Protein AF-A0A4S2EWY7-F1 (afdb_monomer_lite)

pLDDT: mean 73.6, std 21.85, range [24.69, 97.88]

Structure (mmCIF, N/CA/C/O backbone):
data_AF-A0A4S2EWY7-F1
#
_entry.id   AF-A0A4S2EWY7-F1
#
loop_
_atom_site.group_PDB
_atom_site.id
_atom_site.type_symbol
_atom_site.label_atom_id
_atom_site.label_alt_id
_atom_site.label_comp_id
_atom_site.label_asym_id
_atom_site.label_entity_id
_atom_site.label_seq_id
_atom_site.pdbx_PDB_ins_code
_atom_site.Cartn_x
_atom_site.Cartn_y
_atom_site.Cartn_z
_atom_site.occupancy
_atom_site.B_iso_or_equiv
_atom_site.auth_seq_id
_atom_site.auth_comp_id
_atom_site.auth_asym_id
_atom_site.auth_atom_id
_atom_site.pdbx_PDB_model_num
ATOM 1 N N . MET A 1 1 ? -4.363 28.850 -33.086 1.00 32.25 1 MET A N 1
ATOM 2 C CA . MET A 1 1 ? -3.599 29.254 -31.885 1.00 32.25 1 MET A CA 1
ATOM 3 C C . MET A 1 1 ? -3.543 28.070 -30.933 1.00 32.25 1 MET A C 1
ATOM 5 O O . MET A 1 1 ? -4.555 27.733 -30.332 1.00 32.25 1 MET A O 1
ATOM 9 N N . SER A 1 2 ? -2.399 27.385 -30.887 1.00 25.69 2 SER A N 1
ATOM 10 C CA . SER A 1 2 ? -2.198 26.173 -30.086 1.00 25.69 2 SER A CA 1
ATOM 11 C C . SER A 1 2 ? -2.075 26.554 -28.609 1.00 25.69 2 SER A C 1
ATOM 13 O O . SER A 1 2 ? -1.166 27.299 -28.242 1.00 25.69 2 SER A O 1
ATOM 15 N N . ARG A 1 3 ? -3.018 26.120 -27.763 1.00 24.69 3 ARG A N 1
ATOM 16 C CA . ARG A 1 3 ? -2.939 26.341 -26.314 1.00 24.69 3 ARG A CA 1
ATOM 17 C C . ARG A 1 3 ? -2.018 25.285 -25.717 1.00 24.69 3 ARG A C 1
ATOM 19 O O . ARG A 1 3 ? -2.384 24.122 -25.603 1.00 24.69 3 ARG A O 1
ATOM 26 N N . ILE A 1 4 ? -0.823 25.726 -25.343 1.00 27.67 4 ILE A N 1
ATOM 27 C CA . ILE A 1 4 ? 0.108 24.994 -24.486 1.00 27.67 4 ILE A CA 1
ATOM 28 C C . ILE A 1 4 ? -0.626 24.694 -23.173 1.00 27.67 4 ILE A C 1
ATOM 30 O O . ILE A 1 4 ? -0.967 25.609 -22.423 1.00 27.67 4 ILE A O 1
ATOM 34 N N . VAL A 1 5 ? -0.920 23.418 -22.923 1.00 26.69 5 VAL A N 1
ATOM 35 C CA . VAL A 1 5 ? -1.532 22.962 -21.671 1.00 26.69 5 VAL A CA 1
ATOM 36 C C . VAL A 1 5 ? -0.420 22.858 -20.619 1.00 26.69 5 VAL A C 1
ATOM 38 O O . VAL A 1 5 ? 0.552 22.134 -20.850 1.00 26.69 5 VAL A O 1
ATOM 41 N N . PRO A 1 6 ? -0.498 23.568 -19.479 1.00 27.73 6 PRO A N 1
ATOM 42 C CA . PRO A 1 6 ? 0.555 23.523 -18.473 1.00 27.73 6 PRO A CA 1
ATOM 43 C C . PRO A 1 6 ? 0.641 22.133 -17.829 1.00 27.73 6 PRO A C 1
ATOM 45 O O . PRO A 1 6 ? -0.305 21.669 -17.190 1.00 27.73 6 PRO A O 1
ATOM 48 N N . LYS A 1 7 ? 1.808 21.489 -17.951 1.00 36.25 7 LYS A N 1
ATOM 49 C CA . LYS A 1 7 ? 2.217 20.336 -17.138 1.00 36.25 7 LYS A CA 1
ATOM 50 C C . LYS A 1 7 ? 2.434 20.798 -15.697 1.00 36.25 7 LYS A C 1
ATOM 52 O O . LYS A 1 7 ? 3.524 21.260 -15.383 1.00 36.25 7 LYS A O 1
ATOM 57 N N . SER A 1 8 ? 1.408 20.743 -14.851 1.00 40.03 8 SER A N 1
ATOM 58 C CA . SER A 1 8 ? 1.504 20.651 -13.376 1.00 40.03 8 SER A CA 1
ATOM 59 C C . SER A 1 8 ? 0.202 21.114 -12.733 1.00 40.03 8 SER A C 1
ATOM 61 O O . SER A 1 8 ? 0.050 22.240 -12.264 1.00 40.03 8 SER A O 1
ATOM 63 N N . ARG A 1 9 ? -0.773 20.216 -12.683 1.00 31.02 9 ARG A N 1
ATOM 64 C CA . ARG A 1 9 ? -1.877 20.347 -11.740 1.00 31.02 9 ARG A CA 1
ATOM 65 C C . ARG A 1 9 ? -2.408 18.947 -11.479 1.00 31.02 9 ARG A C 1
ATOM 67 O O . ARG A 1 9 ? -3.300 18.487 -12.177 1.00 31.02 9 ARG A O 1
ATOM 74 N N . MET A 1 10 ? -1.850 18.290 -10.461 1.00 32.59 10 MET A N 1
ATOM 75 C CA . MET A 1 10 ? -2.604 17.322 -9.659 1.00 32.59 10 MET A CA 1
ATOM 76 C C . MET A 1 10 ? -3.764 18.112 -9.034 1.00 32.59 10 MET A C 1
ATOM 78 O O . MET A 1 10 ? -3.704 18.569 -7.899 1.00 32.59 10 MET A O 1
ATOM 82 N N . ARG A 1 11 ? -4.777 18.428 -9.845 1.00 29.00 11 ARG A N 1
ATOM 83 C CA . ARG A 1 11 ? -6.105 18.764 -9.349 1.00 29.00 11 ARG A CA 1
ATOM 84 C C . ARG A 1 11 ? -6.630 17.436 -8.854 1.00 29.00 11 ARG A C 1
ATOM 86 O O . ARG A 1 11 ? -6.612 16.518 -9.663 1.00 29.00 11 ARG A O 1
ATOM 93 N N . ARG A 1 12 ? -7.008 17.356 -7.571 1.00 35.38 12 ARG A N 1
ATOM 94 C CA . ARG A 1 12 ? -7.960 16.373 -7.034 1.00 35.38 12 ARG A CA 1
ATOM 95 C C . A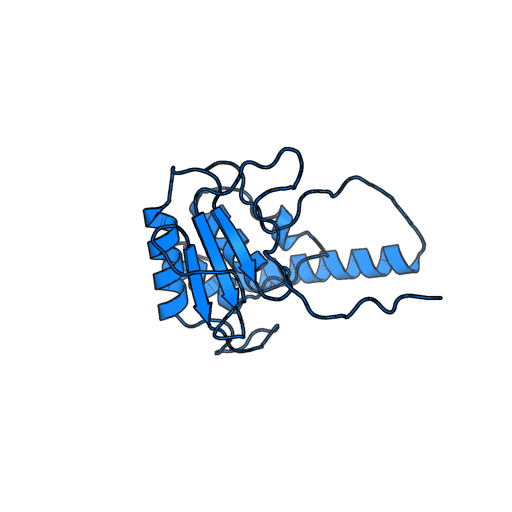RG A 1 12 ? -7.908 15.080 -7.850 1.00 35.38 12 ARG A C 1
ATOM 97 O O . ARG A 1 12 ? -8.722 14.932 -8.750 1.00 35.38 12 ARG A O 1
ATOM 104 N N . MET A 1 13 ? -6.882 14.249 -7.641 1.00 33.56 13 MET A N 1
ATOM 105 C CA . MET A 1 13 ? -6.820 12.931 -8.277 1.00 33.56 13 MET A CA 1
ATOM 106 C C . MET A 1 13 ? -8.192 12.303 -8.027 1.00 33.56 13 MET A C 1
ATOM 108 O O . MET A 1 13 ? -8.582 12.183 -6.868 1.00 33.56 13 MET A O 1
ATOM 112 N N . GLU A 1 14 ? -8.983 12.161 -9.088 1.00 34.72 14 GLU A N 1
ATOM 113 C CA . GLU A 1 14 ? -10.440 12.103 -9.006 1.00 34.72 14 GLU A CA 1
ATOM 114 C C . GLU A 1 14 ? -10.862 10.856 -8.233 1.00 34.72 14 GLU A C 1
ATOM 116 O O . GLU A 1 14 ? -10.988 9.770 -8.781 1.00 34.72 14 GLU A O 1
ATOM 121 N N . LEU A 1 15 ? -11.122 11.045 -6.940 1.00 34.84 15 LEU A N 1
ATOM 122 C CA . LEU A 1 15 ? -11.789 10.115 -6.027 1.00 34.84 15 LEU A CA 1
ATOM 123 C C . LEU A 1 15 ? -13.243 9.803 -6.454 1.00 34.84 15 LEU A C 1
ATOM 125 O O . LEU A 1 15 ? -14.002 9.230 -5.676 1.00 34.84 15 LEU A O 1
ATOM 129 N N . THR A 1 16 ? -13.673 10.224 -7.649 1.00 33.22 16 THR A N 1
ATOM 130 C CA . THR A 1 16 ? -15.093 10.326 -8.005 1.00 33.22 16 THR A CA 1
ATOM 131 C C . THR A 1 16 ? -15.498 9.860 -9.400 1.00 33.22 16 THR A C 1
ATOM 133 O O . THR A 1 16 ? -16.699 9.755 -9.607 1.00 33.22 16 THR A O 1
ATOM 136 N N . GLU A 1 17 ? -14.615 9.554 -10.357 1.00 32.75 17 GLU A N 1
ATOM 137 C CA . GLU A 1 17 ? -15.088 9.301 -11.739 1.00 32.75 17 GLU A CA 1
ATOM 138 C C . GLU A 1 17 ? -14.326 8.202 -12.501 1.00 32.75 17 GLU A C 1
ATOM 140 O O . GLU A 1 17 ? -13.985 8.364 -13.668 1.00 32.75 17 GLU A O 1
ATOM 145 N N . VAL A 1 18 ? -14.111 7.033 -11.886 1.00 35.59 18 VAL A N 1
ATOM 146 C CA . VAL A 1 18 ? -13.989 5.800 -12.689 1.00 35.59 18 VAL A CA 1
ATOM 147 C C . VAL A 1 18 ? -15.380 5.165 -12.741 1.00 35.59 18 VAL A C 1
ATOM 149 O O . VAL 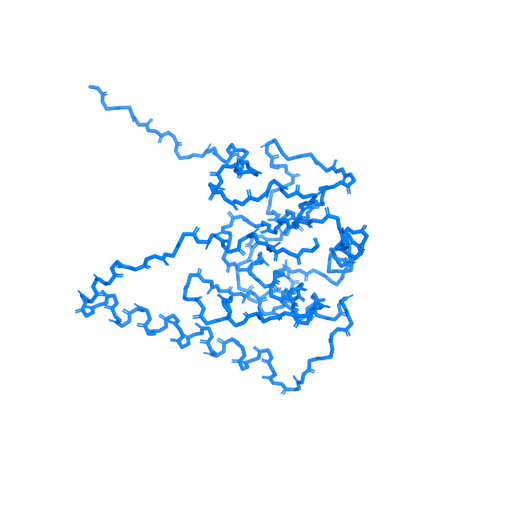A 1 18 ? -15.871 4.724 -11.698 1.00 35.59 18 VAL A O 1
ATOM 152 N N . PRO A 1 19 ? -16.064 5.143 -13.900 1.00 33.72 19 PRO A N 1
ATOM 153 C CA . PRO A 1 19 ? -17.396 4.558 -14.010 1.00 33.72 19 PRO A CA 1
ATOM 154 C C . PRO A 1 19 ? -17.417 3.128 -13.452 1.00 33.72 19 PRO A C 1
ATOM 156 O O . PRO A 1 19 ? -16.700 2.258 -13.939 1.00 33.72 19 PRO A O 1
ATOM 159 N N . GLY A 1 20 ? -18.233 2.890 -12.420 1.00 40.78 20 GLY A N 1
ATOM 160 C CA . GLY A 1 20 ? -18.377 1.579 -11.777 1.00 40.78 20 GLY A CA 1
ATOM 161 C C . GLY A 1 20 ? -17.541 1.349 -10.512 1.00 40.78 20 GLY A C 1
ATOM 162 O O . GLY A 1 20 ? -17.703 0.297 -9.899 1.00 40.78 20 GLY A O 1
ATOM 163 N N . ILE A 1 21 ? -16.709 2.307 -10.087 1.00 42.44 21 ILE A N 1
ATOM 164 C CA . ILE A 1 21 ? -15.974 2.243 -8.815 1.00 42.44 21 ILE A CA 1
ATOM 165 C C . ILE A 1 21 ? -16.689 3.110 -7.764 1.00 42.44 21 ILE A C 1
ATOM 167 O O . ILE A 1 21 ? -16.897 4.301 -8.012 1.00 42.44 21 ILE A O 1
ATOM 171 N N . PRO A 1 22 ? -17.095 2.559 -6.602 1.00 53.78 22 PRO A N 1
ATOM 172 C CA . PRO A 1 22 ? -17.706 3.354 -5.540 1.00 53.78 22 PRO A CA 1
ATOM 173 C C . PRO A 1 22 ? -16.717 4.396 -4.999 1.00 53.78 22 PRO A C 1
ATOM 175 O O . PRO A 1 22 ? -15.520 4.131 -4.885 1.00 53.78 22 PRO A O 1
ATOM 178 N N . SER A 1 23 ? -17.217 5.584 -4.639 1.00 60.97 23 SER A N 1
ATOM 179 C CA . SER A 1 23 ? -16.405 6.584 -3.936 1.00 60.97 23 SER A CA 1
ATOM 180 C C . SER A 1 23 ? -15.809 5.959 -2.670 1.00 60.97 23 SER A C 1
ATOM 182 O O . SER A 1 23 ? -16.551 5.325 -1.914 1.00 60.97 23 SER A O 1
ATOM 184 N N . PRO A 1 24 ? -14.496 6.100 -2.426 1.00 68.62 24 PRO A N 1
ATOM 185 C CA . PRO A 1 24 ? -13.869 5.413 -1.312 1.00 68.62 24 PRO A CA 1
ATOM 186 C C . PRO A 1 24 ? -14.317 6.012 0.018 1.00 68.62 24 PRO A C 1
ATOM 188 O O . PRO A 1 24 ? -14.478 7.224 0.159 1.00 68.62 24 PRO A O 1
ATOM 191 N N . ALA A 1 25 ? -14.493 5.132 0.998 1.00 78.25 25 ALA A N 1
ATOM 192 C CA . ALA A 1 25 ? -14.844 5.476 2.365 1.00 78.25 25 ALA A CA 1
ATOM 193 C C . ALA A 1 25 ? -13.667 6.086 3.133 1.00 78.25 25 ALA A C 1
ATOM 195 O O . ALA A 1 25 ? -13.897 6.814 4.091 1.00 78.25 25 ALA A O 1
ATOM 196 N N . ALA A 1 26 ? -12.428 5.790 2.722 1.00 83.19 26 ALA A N 1
ATOM 197 C CA . ALA A 1 26 ? -11.226 6.414 3.260 1.00 83.19 26 ALA A CA 1
ATOM 198 C C . ALA A 1 26 ? -10.068 6.417 2.248 1.00 83.19 26 ALA A C 1
ATOM 200 O O . ALA A 1 26 ? -10.074 5.665 1.269 1.00 83.19 26 ALA A O 1
ATOM 201 N N . ALA A 1 27 ? -9.051 7.244 2.491 1.00 84.69 27 ALA A N 1
ATOM 202 C CA . ALA A 1 27 ? -7.861 7.329 1.649 1.00 84.69 27 ALA A CA 1
ATOM 203 C C . ALA A 1 27 ? -6.558 7.353 2.461 1.00 84.69 27 ALA A C 1
ATOM 205 O O . ALA A 1 27 ? -6.462 8.025 3.484 1.00 84.69 27 ALA A O 1
ATOM 206 N N . ILE A 1 28 ? -5.534 6.663 1.953 1.00 85.12 28 ILE A N 1
ATOM 207 C CA . ILE A 1 28 ? -4.141 6.782 2.392 1.00 85.12 28 ILE A CA 1
ATOM 208 C C . ILE A 1 28 ? -3.341 7.398 1.243 1.00 85.12 28 ILE A C 1
ATOM 210 O O . ILE A 1 28 ? -3.243 6.826 0.153 1.00 85.12 28 ILE A O 1
ATOM 214 N N . VAL A 1 29 ? -2.761 8.573 1.477 1.00 81.75 29 VAL A N 1
ATOM 215 C CA . VAL A 1 29 ? -2.037 9.355 0.472 1.00 81.75 29 VAL A CA 1
ATOM 216 C C . VAL A 1 29 ? -0.571 9.482 0.864 1.00 81.75 29 VAL A C 1
ATOM 218 O O . VAL A 1 29 ? -0.232 10.062 1.888 1.00 81.75 29 VAL A O 1
ATOM 221 N N . MET A 1 30 ? 0.316 8.975 0.014 1.00 82.81 30 MET A N 1
ATOM 222 C CA . MET A 1 30 ? 1.762 8.968 0.219 1.00 82.81 30 MET A CA 1
ATOM 223 C C . MET A 1 30 ? 2.440 9.978 -0.705 1.00 82.81 30 MET A C 1
ATOM 225 O O . MET A 1 30 ? 2.409 9.829 -1.925 1.00 82.81 30 MET A O 1
ATOM 229 N N . THR A 1 31 ? 3.087 10.996 -0.151 1.00 77.81 31 THR A N 1
ATOM 230 C CA . THR A 1 31 ? 3.569 12.139 -0.939 1.00 77.81 31 THR A CA 1
ATOM 231 C C . THR A 1 31 ? 4.972 12.560 -0.554 1.00 77.81 31 THR A C 1
ATOM 233 O O . THR A 1 31 ? 5.326 12.581 0.618 1.00 77.81 31 THR A O 1
ATOM 236 N N . SER A 1 32 ? 5.775 12.938 -1.547 1.00 73.06 32 SER A N 1
ATOM 237 C CA . SER A 1 32 ? 7.063 13.616 -1.324 1.00 73.06 32 SER A CA 1
ATOM 238 C C . SER A 1 32 ? 6.922 15.104 -0.985 1.00 73.06 32 SER A C 1
ATOM 240 O O . SER A 1 32 ? 7.896 15.790 -0.675 1.00 73.06 32 SER A O 1
ATOM 242 N N . ARG A 1 33 ? 5.698 15.637 -1.055 1.00 67.44 33 ARG A N 1
ATOM 243 C CA . ARG A 1 33 ? 5.375 17.043 -0.801 1.00 67.44 33 ARG A CA 1
ATOM 244 C C . ARG A 1 33 ? 4.502 17.168 0.441 1.00 67.44 33 ARG A C 1
ATOM 246 O O . ARG A 1 33 ? 3.403 16.622 0.451 1.00 67.44 33 ARG A O 1
ATOM 253 N N . ARG A 1 34 ? 4.916 18.010 1.400 1.00 54.25 34 ARG A N 1
ATOM 254 C CA . ARG A 1 34 ? 4.147 18.360 2.619 1.00 54.25 34 ARG A CA 1
ATOM 255 C C . ARG A 1 34 ? 2.708 18.812 2.391 1.00 54.25 34 ARG A C 1
ATOM 257 O O . ARG A 1 34 ? 1.903 18.749 3.308 1.00 54.25 34 ARG A O 1
ATOM 264 N N . LYS A 1 35 ? 2.390 19.363 1.217 1.00 57.47 35 LYS A N 1
ATOM 265 C CA . LYS A 1 35 ? 1.036 19.810 0.875 1.00 57.47 35 LYS A CA 1
ATOM 266 C C . LYS A 1 35 ? 0.703 19.418 -0.552 1.00 57.47 35 LYS A C 1
ATOM 268 O O . LYS A 1 35 ? 1.260 19.975 -1.501 1.00 57.47 35 LYS A O 1
ATOM 273 N N . ILE A 1 36 ? -0.247 18.502 -0.697 1.00 61.31 36 ILE A N 1
ATOM 274 C CA . ILE A 1 36 ? -0.951 18.299 -1.958 1.00 61.31 36 ILE A CA 1
ATOM 275 C C . ILE A 1 36 ? -2.149 19.247 -1.954 1.00 61.31 36 ILE A C 1
ATOM 277 O O . ILE A 1 36 ? -2.994 19.199 -1.066 1.00 61.31 36 ILE A O 1
ATOM 281 N N . ALA A 1 37 ? -2.219 20.143 -2.938 1.00 53.00 37 ALA A N 1
ATOM 282 C CA . ALA A 1 37 ? -3.339 21.068 -3.053 1.00 53.00 37 ALA A CA 1
ATOM 283 C C . ALA A 1 37 ? -4.661 20.294 -3.218 1.00 53.00 37 ALA A C 1
ATOM 285 O O . ALA A 1 37 ? -4.841 19.580 -4.204 1.00 53.00 37 ALA A O 1
ATOM 286 N N . GLY A 1 38 ? -5.586 20.473 -2.272 1.00 60.50 38 GLY A N 1
ATOM 287 C CA . GLY A 1 38 ? -6.900 19.826 -2.285 1.00 60.50 38 GLY A CA 1
ATOM 288 C C . GLY A 1 38 ? -6.968 18.454 -1.607 1.00 60.50 38 GLY A C 1
ATOM 289 O O . GLY A 1 38 ? -7.983 17.784 -1.770 1.00 60.50 38 GLY A O 1
ATOM 290 N N . VAL A 1 39 ? -5.927 18.044 -0.872 1.00 63.81 39 VAL A N 1
ATOM 291 C CA . VAL A 1 39 ? -5.981 16.922 0.078 1.00 63.81 39 VAL A CA 1
ATOM 292 C C . VAL A 1 39 ? -5.889 17.507 1.484 1.00 63.81 39 VAL A C 1
ATOM 294 O O . VAL A 1 39 ? -4.924 18.209 1.790 1.00 63.81 39 VAL A O 1
ATOM 297 N N . GLU A 1 40 ? -6.898 17.250 2.310 1.00 67.31 40 GLU A N 1
ATOM 298 C CA . GLU A 1 40 ? -6.924 17.643 3.719 1.00 67.31 40 GLU A CA 1
ATOM 299 C C . GLU A 1 40 ? -6.888 16.379 4.578 1.00 67.31 40 GLU A C 1
ATOM 301 O O . GLU A 1 40 ? -7.645 15.440 4.333 1.00 67.31 40 GLU A O 1
ATOM 306 N N . GLU A 1 41 ? -5.981 16.349 5.555 1.00 74.31 41 GLU A N 1
ATOM 307 C CA . GLU A 1 41 ? -5.955 15.294 6.568 1.00 74.31 41 GLU A CA 1
ATOM 308 C C . GLU A 1 41 ? -7.232 15.345 7.406 1.00 74.31 41 GLU A C 1
ATOM 310 O O . GLU A 1 41 ? -7.746 16.417 7.737 1.00 74.31 41 GLU A O 1
ATOM 315 N N . GLY A 1 42 ? -7.744 14.173 7.761 1.00 80.00 42 GLY A N 1
ATOM 316 C CA . GLY A 1 42 ? -8.989 14.054 8.499 1.00 80.00 42 GLY A CA 1
ATOM 317 C C . GLY A 1 42 ? -9.281 12.614 8.906 1.00 80.00 42 GLY A C 1
ATOM 318 O O . GLY A 1 42 ? -8.479 11.722 8.634 1.00 80.00 42 GLY A O 1
ATOM 319 N N . PRO A 1 43 ? -10.439 12.365 9.542 1.00 80.88 43 PRO A N 1
ATOM 320 C CA . PRO A 1 43 ? -10.783 11.041 10.052 1.00 80.88 43 PRO A CA 1
ATOM 321 C C . PRO A 1 43 ? -10.765 9.963 8.965 1.00 80.88 43 PRO A C 1
ATOM 323 O O . PRO A 1 43 ? -10.323 8.861 9.248 1.00 80.88 43 PRO A O 1
ATOM 326 N N . ASP A 1 44 ? -11.154 10.303 7.733 1.00 86.19 44 ASP A N 1
ATOM 327 C CA . ASP A 1 44 ? -11.205 9.380 6.594 1.00 86.19 44 ASP A CA 1
ATOM 328 C C . ASP A 1 44 ? -10.071 9.631 5.566 1.00 86.19 44 ASP A C 1
ATOM 330 O O . ASP A 1 44 ? -10.101 9.109 4.451 1.00 86.19 44 ASP A O 1
ATOM 334 N N . CYS A 1 45 ? -9.048 10.429 5.902 1.00 85.31 45 CYS A N 1
ATOM 335 C CA . CYS A 1 45 ? -7.913 10.689 5.010 1.00 85.31 45 CYS A CA 1
ATOM 336 C C . CYS A 1 45 ? -6.595 10.812 5.782 1.00 85.31 45 CYS A C 1
ATOM 338 O O . CYS A 1 45 ? -6.344 11.821 6.443 1.00 85.31 45 CYS A O 1
ATOM 340 N N . LEU A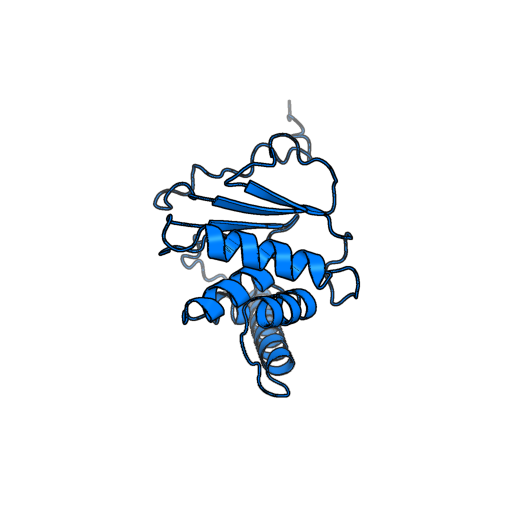 1 46 ? -5.725 9.814 5.621 1.00 86.38 46 LEU A N 1
ATOM 341 C CA . LEU A 1 46 ? -4.360 9.818 6.136 1.00 86.38 46 LEU A CA 1
ATOM 342 C C . LEU A 1 46 ? -3.387 10.315 5.062 1.00 86.38 46 LEU A C 1
ATOM 344 O O . LEU A 1 46 ? -3.364 9.787 3.948 1.00 86.38 46 LEU A O 1
ATOM 348 N N . VAL A 1 47 ? -2.540 11.285 5.406 1.00 85.38 47 VAL A N 1
ATOM 349 C CA . VAL A 1 47 ? -1.448 11.751 4.544 1.00 85.38 47 VAL A CA 1
ATOM 350 C C . VAL A 1 47 ? -0.115 11.409 5.196 1.00 85.38 47 VAL A C 1
ATOM 352 O O . VAL A 1 47 ? 0.146 11.769 6.336 1.00 85.38 47 VAL A O 1
ATOM 355 N N . LEU A 1 48 ? 0.739 10.713 4.454 1.00 85.62 48 LEU A N 1
ATOM 356 C CA . LEU A 1 48 ? 2.064 10.296 4.892 1.00 85.62 48 LEU A CA 1
ATOM 357 C C . LEU A 1 48 ? 3.126 10.948 3.998 1.00 85.62 48 LEU A C 1
ATOM 359 O O . LEU A 1 48 ? 3.095 10.819 2.769 1.00 85.62 48 LEU A O 1
ATOM 363 N N . GLU A 1 49 ? 4.073 11.654 4.616 1.00 83.50 49 GLU A N 1
ATOM 364 C CA . GLU A 1 49 ? 5.198 12.295 3.925 1.00 83.50 49 GLU A CA 1
ATOM 365 C C . GLU A 1 49 ? 6.355 11.303 3.734 1.00 83.50 49 GLU A C 1
ATOM 367 O O . GLU A 1 49 ? 6.793 10.660 4.681 1.00 83.50 49 GLU A O 1
ATOM 372 N N . PHE A 1 50 ? 6.900 11.195 2.526 1.00 75.75 50 PHE A N 1
ATOM 373 C CA . PHE A 1 50 ? 8.022 10.303 2.216 1.00 75.75 50 PHE A CA 1
ATOM 374 C C . PHE A 1 50 ? 9.156 11.054 1.536 1.00 75.75 50 PHE A C 1
ATOM 376 O O . PHE A 1 50 ? 8.949 12.090 0.912 1.00 75.75 50 PHE A O 1
ATOM 383 N N . ALA A 1 51 ? 10.359 10.487 1.571 1.00 71.62 51 ALA A N 1
ATOM 384 C CA . ALA A 1 51 ? 11.402 10.933 0.659 1.00 71.62 51 ALA A CA 1
ATOM 385 C C . ALA A 1 51 ? 11.022 10.587 -0.793 1.00 71.62 51 ALA A C 1
ATOM 387 O O . ALA A 1 51 ? 10.362 9.576 -1.053 1.00 71.62 51 ALA A O 1
ATOM 388 N N . ASP A 1 52 ? 11.460 11.409 -1.748 1.00 68.12 52 ASP A N 1
ATOM 389 C CA . ASP A 1 52 ? 11.300 11.132 -3.180 1.00 68.12 52 ASP A CA 1
ATOM 390 C C . ASP A 1 52 ? 12.291 10.047 -3.633 1.00 68.12 52 ASP A C 1
ATOM 392 O O . ASP A 1 52 ? 13.329 10.313 -4.237 1.00 68.12 52 ASP A O 1
ATOM 396 N N . VAL A 1 53 ? 12.000 8.804 -3.249 1.00 64.44 53 VAL A N 1
ATOM 397 C CA . VAL A 1 53 ? 12.777 7.612 -3.593 1.00 64.44 53 VAL A CA 1
ATOM 398 C C . VAL A 1 53 ? 11.831 6.536 -4.124 1.00 64.44 53 VAL A C 1
ATOM 400 O O . VAL A 1 53 ? 10.845 6.169 -3.484 1.00 64.44 53 VAL A O 1
ATOM 403 N N . ALA A 1 54 ? 12.095 6.062 -5.343 1.00 56.31 54 ALA A N 1
ATOM 404 C CA . ALA A 1 54 ? 11.266 5.054 -6.010 1.00 56.31 54 ALA A CA 1
ATOM 405 C C . ALA A 1 54 ? 11.748 3.612 -5.755 1.00 56.31 54 ALA A C 1
ATOM 407 O O . ALA A 1 54 ? 10.942 2.685 -5.771 1.00 56.31 54 ALA A O 1
ATOM 408 N N . TYR A 1 55 ? 13.045 3.431 -5.498 1.00 63.03 55 TYR A N 1
ATOM 409 C CA . TYR A 1 55 ? 13.705 2.141 -5.274 1.00 63.03 55 TYR A CA 1
ATOM 410 C C . TYR A 1 55 ? 13.787 1.786 -3.782 1.00 63.03 55 TYR A C 1
ATOM 412 O O . TYR A 1 55 ? 13.398 2.580 -2.919 1.00 63.03 55 TYR A O 1
ATOM 420 N N . GLU A 1 56 ? 14.265 0.580 -3.462 1.00 61.06 56 GLU A N 1
ATOM 421 C CA . GLU A 1 56 ? 14.488 0.179 -2.075 1.00 61.06 56 GLU A CA 1
ATOM 422 C C . GLU A 1 56 ? 15.462 1.147 -1.397 1.00 61.06 56 GLU A C 1
ATOM 424 O O . GLU A 1 56 ? 16.637 1.247 -1.744 1.00 61.06 56 GLU A O 1
ATOM 429 N N . HIS A 1 57 ? 14.954 1.889 -0.423 1.00 69.25 57 HIS A N 1
ATOM 430 C CA . HIS A 1 57 ? 15.749 2.850 0.313 1.00 69.25 57 HIS A CA 1
ATOM 431 C C . HIS A 1 57 ? 15.228 2.932 1.744 1.00 69.25 57 HIS A C 1
ATOM 433 O O . HIS A 1 57 ? 14.010 2.916 1.931 1.00 69.25 57 HIS A O 1
ATOM 439 N N . PRO A 1 58 ? 16.085 3.089 2.769 1.00 62.50 58 PRO A N 1
ATOM 440 C CA . PRO A 1 58 ? 15.637 3.247 4.152 1.00 62.50 58 PRO A CA 1
ATOM 441 C C . PRO A 1 58 ? 14.596 4.357 4.357 1.00 62.50 58 PRO A C 1
ATOM 443 O O . PRO A 1 58 ? 13.785 4.269 5.272 1.00 62.50 58 PRO A O 1
ATOM 446 N N . GLN A 1 59 ? 14.597 5.371 3.484 1.00 68.75 59 GLN A N 1
ATOM 447 C CA . GLN A 1 59 ? 13.657 6.499 3.505 1.00 68.75 59 GLN A CA 1
ATOM 448 C C . GLN A 1 59 ? 12.366 6.266 2.696 1.00 68.75 59 GLN A C 1
ATOM 450 O O . GLN A 1 59 ? 11.524 7.158 2.639 1.00 68.75 59 GLN A O 1
ATOM 455 N N . ALA A 1 60 ? 12.207 5.103 2.056 1.00 76.44 60 ALA A N 1
ATOM 456 C CA . ALA A 1 60 ? 11.002 4.768 1.296 1.00 76.44 60 ALA A CA 1
ATOM 457 C C . ALA A 1 60 ? 9.778 4.565 2.200 1.00 76.44 60 ALA A C 1
ATOM 459 O O . ALA A 1 60 ? 8.660 4.778 1.744 1.00 76.44 60 ALA A O 1
ATOM 460 N N . MET A 1 61 ? 10.002 4.150 3.453 1.00 87.38 61 MET A N 1
ATOM 461 C CA . MET A 1 61 ? 9.023 4.086 4.540 1.00 87.38 61 MET A CA 1
ATOM 462 C C . MET A 1 61 ? 9.744 3.796 5.866 1.00 87.38 61 MET A C 1
ATOM 464 O O . MET A 1 61 ? 10.700 3.008 5.898 1.00 87.38 61 MET A O 1
ATOM 468 N N . THR A 1 62 ? 9.284 4.412 6.957 1.00 91.12 62 THR A N 1
ATOM 469 C CA . THR A 1 62 ? 9.694 4.063 8.327 1.00 91.12 62 THR A CA 1
ATOM 470 C C . THR A 1 62 ? 8.713 3.083 8.977 1.00 91.12 62 THR A C 1
ATOM 472 O O . THR A 1 62 ? 7.573 2.933 8.537 1.00 91.12 62 THR A O 1
ATOM 475 N N . ARG A 1 63 ? 9.140 2.411 10.054 1.00 93.06 63 ARG A N 1
ATOM 476 C CA . ARG A 1 63 ? 8.268 1.501 10.822 1.00 93.06 63 ARG A CA 1
ATOM 477 C C . ARG A 1 63 ? 7.092 2.249 11.447 1.00 93.06 63 ARG A C 1
ATOM 479 O O . ARG A 1 63 ? 5.992 1.718 11.514 1.00 93.06 63 ARG A O 1
ATOM 486 N N . GLU A 1 64 ? 7.314 3.482 11.885 1.00 93.25 64 GLU A N 1
ATOM 487 C CA . GLU A 1 64 ? 6.292 4.349 12.470 1.00 93.25 64 GLU A CA 1
ATOM 488 C C . GLU A 1 64 ? 5.206 4.678 11.441 1.00 93.25 64 GLU A C 1
ATOM 490 O O . GLU A 1 64 ? 4.029 4.500 11.735 1.00 93.25 64 GLU A O 1
ATOM 495 N N . GLN A 1 65 ? 5.599 5.042 10.216 1.00 92.94 65 GLN A N 1
ATOM 496 C CA . GLN A 1 65 ? 4.664 5.293 9.114 1.00 92.94 65 GLN A CA 1
ATOM 497 C C . GLN A 1 65 ? 3.859 4.046 8.745 1.00 92.94 65 GLN A C 1
ATOM 499 O O . GLN A 1 65 ? 2.661 4.138 8.489 1.00 92.94 65 GLN A O 1
ATOM 504 N N . ALA A 1 66 ? 4.499 2.873 8.739 1.00 95.69 66 ALA A N 1
ATOM 505 C CA . ALA A 1 66 ? 3.810 1.612 8.480 1.00 95.69 66 ALA A CA 1
ATOM 506 C C . ALA A 1 66 ? 2.770 1.296 9.567 1.00 95.69 66 ALA A C 1
ATOM 508 O O . ALA A 1 66 ? 1.640 0.927 9.256 1.00 95.69 66 ALA A O 1
ATOM 509 N N . ARG A 1 67 ? 3.117 1.497 10.847 1.00 96.50 67 ARG A N 1
ATOM 510 C CA . ARG A 1 67 ? 2.186 1.320 11.975 1.00 96.50 67 ARG A CA 1
ATOM 511 C C . ARG A 1 67 ? 1.019 2.298 11.918 1.00 96.50 67 ARG A C 1
ATOM 513 O O . ARG A 1 67 ? -0.107 1.900 12.190 1.00 96.50 67 ARG A O 1
ATOM 520 N N . GLU A 1 68 ? 1.275 3.551 11.557 1.00 95.25 68 GLU A N 1
ATOM 521 C CA . GLU A 1 68 ? 0.236 4.570 11.388 1.00 95.25 68 GLU A CA 1
ATOM 522 C C . GLU A 1 68 ? -0.733 4.202 10.257 1.00 95.25 68 GLU A C 1
ATOM 524 O O . GLU A 1 68 ? -1.947 4.186 10.466 1.00 95.25 68 GLU A O 1
ATOM 529 N N . ALA A 1 69 ? -0.206 3.805 9.093 1.00 94.00 69 ALA A N 1
ATOM 530 C CA . ALA A 1 69 ? -1.010 3.324 7.971 1.00 94.00 69 ALA A CA 1
ATOM 531 C C . ALA A 1 69 ? -1.838 2.083 8.337 1.00 94.00 69 ALA A C 1
ATOM 533 O O . ALA A 1 69 ? -3.026 2.019 8.020 1.00 94.00 69 ALA A O 1
ATOM 534 N N . ALA A 1 70 ? -1.232 1.111 9.026 1.00 95.81 70 ALA A N 1
ATOM 535 C CA . ALA A 1 70 ? -1.914 -0.100 9.472 1.00 95.81 70 ALA A CA 1
ATOM 536 C C . ALA A 1 70 ? -3.026 0.217 10.482 1.00 95.81 70 ALA A C 1
ATOM 538 O O . ALA A 1 70 ? -4.143 -0.272 10.334 1.00 95.81 70 ALA A O 1
ATOM 539 N N . ALA A 1 71 ? -2.765 1.079 11.470 1.00 95.56 71 ALA A N 1
ATOM 540 C CA . ALA A 1 71 ? -3.771 1.503 12.440 1.00 95.56 71 ALA A CA 1
ATOM 541 C C . ALA A 1 71 ? -4.943 2.230 11.765 1.00 95.56 71 ALA A C 1
ATOM 543 O O . ALA A 1 71 ? -6.102 1.938 12.065 1.00 95.56 71 ALA A O 1
ATOM 544 N N . PHE A 1 72 ? -4.653 3.124 10.814 1.00 93.38 72 PHE A N 1
ATOM 545 C CA . PHE A 1 72 ? -5.676 3.804 10.025 1.00 93.38 72 PHE A CA 1
ATOM 546 C C . PHE A 1 72 ? -6.521 2.810 9.226 1.00 93.38 72 PHE A C 1
ATOM 548 O O . PHE A 1 72 ? -7.748 2.845 9.311 1.00 93.38 72 PHE A O 1
ATOM 555 N N . PHE A 1 73 ? -5.882 1.891 8.500 1.00 92.25 73 PHE A N 1
ATOM 556 C CA . PHE A 1 73 ? -6.566 0.850 7.736 1.00 92.25 73 PHE A CA 1
ATOM 557 C C . PHE A 1 73 ? -7.471 -0.013 8.624 1.00 92.25 73 PHE A C 1
ATOM 559 O O . PHE A 1 73 ? -8.648 -0.194 8.316 1.00 92.25 73 PHE A O 1
ATOM 566 N N . LEU A 1 74 ? -6.957 -0.497 9.757 1.00 91.81 74 LEU A N 1
ATOM 567 C CA . LEU A 1 74 ? -7.716 -1.329 10.691 1.00 91.81 74 LEU A CA 1
ATOM 568 C C . LEU A 1 74 ? -8.904 -0.574 11.301 1.00 91.81 74 LEU A C 1
ATOM 570 O O . LEU A 1 74 ? -9.976 -1.158 11.449 1.00 91.81 74 LEU A O 1
ATOM 574 N N . GLY A 1 75 ? -8.752 0.723 11.588 1.00 91.06 75 GLY A N 1
ATOM 575 C CA . GLY A 1 75 ? -9.845 1.589 12.045 1.00 91.06 75 GLY A CA 1
ATOM 576 C C . GLY A 1 75 ? -10.932 1.845 10.993 1.00 91.06 75 GLY A C 1
ATOM 577 O O . GLY A 1 75 ? -12.040 2.250 11.344 1.00 91.06 75 GLY A O 1
ATOM 578 N N . HIS A 1 76 ? -10.640 1.584 9.716 1.00 87.88 76 HIS A N 1
ATOM 579 C CA . HIS A 1 76 ? -11.565 1.750 8.591 1.00 87.88 76 HIS A CA 1
ATOM 580 C C . HIS A 1 76 ? -12.029 0.430 7.974 1.00 87.88 76 HIS A C 1
ATOM 582 O O . HIS A 1 76 ? -12.806 0.428 7.015 1.00 87.88 76 HIS A O 1
ATOM 588 N N . ARG A 1 77 ? -11.597 -0.703 8.532 1.00 81.94 77 ARG A N 1
ATOM 589 C CA . ARG A 1 77 ? -11.989 -2.023 8.051 1.00 81.94 77 ARG A CA 1
ATOM 590 C C . ARG A 1 77 ? -13.510 -2.192 8.157 1.00 81.94 77 ARG A C 1
ATOM 592 O O . ARG A 1 77 ? -14.105 -1.922 9.195 1.00 81.94 77 ARG A O 1
ATOM 599 N N . GLY A 1 78 ? -14.134 -2.638 7.071 1.00 78.94 78 GLY A N 1
ATOM 600 C CA . GLY A 1 78 ? -15.582 -2.845 6.962 1.00 78.94 78 GLY A CA 1
ATOM 601 C C . GLY A 1 78 ? -16.391 -1.598 6.586 1.00 78.94 78 GLY A C 1
ATOM 602 O O . GLY A 1 78 ? -17.619 -1.660 6.573 1.00 78.94 78 GLY A O 1
ATOM 603 N N . ARG A 1 79 ? -15.744 -0.450 6.322 1.00 78.94 79 ARG A N 1
ATOM 604 C CA . ARG A 1 79 ? -16.432 0.812 5.981 1.00 78.94 79 ARG A CA 1
ATOM 605 C C . ARG A 1 79 ? -16.625 1.028 4.473 1.00 78.94 79 ARG A C 1
ATOM 607 O O . ARG A 1 79 ? -17.211 2.042 4.103 1.00 78.94 79 ARG A O 1
ATOM 614 N N . GLY A 1 80 ? -16.169 0.113 3.616 1.00 78.00 80 GLY A N 1
ATOM 615 C CA . GLY A 1 80 ? -16.143 0.272 2.159 1.00 78.00 80 GLY A CA 1
ATOM 616 C C . GLY A 1 80 ? -14.730 0.452 1.595 1.00 78.00 80 GLY A C 1
ATOM 617 O O . GLY A 1 80 ? -13.733 0.316 2.297 1.00 78.00 80 GLY A O 1
ATOM 618 N N . THR A 1 81 ? -14.640 0.792 0.311 1.00 77.12 81 THR A N 1
ATOM 619 C CA . THR A 1 81 ? -13.381 0.922 -0.443 1.00 77.12 81 THR A CA 1
ATOM 620 C C . THR A 1 81 ? -12.390 1.888 0.218 1.00 77.12 81 THR A C 1
ATOM 622 O O . THR A 1 81 ? -12.739 3.029 0.524 1.00 77.12 81 THR A O 1
ATOM 625 N N . ILE A 1 82 ? -11.132 1.461 0.372 1.00 80.38 82 ILE A N 1
ATOM 626 C CA . ILE A 1 82 ? -10.016 2.326 0.779 1.00 80.38 82 ILE A CA 1
ATOM 627 C C . ILE A 1 82 ? -9.137 2.595 -0.439 1.00 80.38 82 ILE A C 1
ATOM 629 O O . ILE A 1 82 ? -8.684 1.673 -1.119 1.00 80.38 82 ILE A O 1
ATOM 633 N N . MET A 1 83 ? -8.880 3.872 -0.706 1.00 83.25 83 MET A N 1
ATOM 634 C CA . MET A 1 83 ? -7.980 4.288 -1.775 1.00 83.25 83 MET A CA 1
ATOM 635 C C . MET A 1 83 ? -6.548 4.423 -1.262 1.00 83.25 83 MET A C 1
ATOM 637 O O . MET A 1 83 ? -6.302 5.059 -0.239 1.00 83.25 83 MET A O 1
ATOM 641 N N . VAL A 1 84 ? -5.590 3.888 -2.019 1.00 83.94 84 VAL A N 1
ATOM 642 C CA . VAL A 1 84 ? -4.159 3.998 -1.715 1.00 83.94 84 VAL A CA 1
ATOM 643 C C . VAL A 1 84 ? -3.455 4.718 -2.858 1.00 83.94 84 VAL A C 1
ATOM 645 O O . VAL A 1 84 ? -3.407 4.231 -3.986 1.00 83.94 84 VAL A O 1
ATOM 648 N N . ALA A 1 85 ? -2.891 5.890 -2.578 1.00 82.69 85 ALA A N 1
ATOM 649 C CA . ALA A 1 85 ? -2.282 6.752 -3.584 1.00 82.69 85 ALA A CA 1
ATOM 650 C C . ALA A 1 85 ? -0.831 7.088 -3.241 1.00 82.69 85 ALA A C 1
ATOM 652 O O . ALA A 1 85 ? -0.491 7.308 -2.083 1.00 82.69 85 ALA A O 1
ATOM 653 N N . CYS A 1 86 ? 0.022 7.182 -4.260 1.00 81.19 86 CYS A N 1
ATOM 654 C CA . CYS A 1 86 ? 1.334 7.812 -4.145 1.00 81.19 86 CYS A CA 1
ATOM 655 C C . CYS A 1 86 ? 1.625 8.684 -5.371 1.00 81.19 86 CYS A C 1
ATOM 657 O O . CYS A 1 86 ? 0.902 8.580 -6.359 1.00 81.19 86 CYS A O 1
ATOM 659 N N . ASP A 1 87 ? 2.706 9.473 -5.340 1.00 74.38 87 ASP A N 1
ATOM 660 C CA . ASP A 1 87 ? 3.060 10.454 -6.388 1.00 74.38 87 ASP A CA 1
ATOM 661 C C . ASP A 1 87 ? 2.868 9.948 -7.837 1.00 74.38 87 ASP A C 1
ATOM 663 O O . ASP A 1 87 ? 2.270 10.642 -8.656 1.00 74.38 87 ASP A O 1
ATOM 667 N N . ASN A 1 88 ? 3.324 8.724 -8.142 1.00 71.75 88 ASN A N 1
ATOM 668 C CA . ASN A 1 88 ? 3.239 8.129 -9.486 1.00 71.75 88 ASN A CA 1
ATOM 669 C C . ASN A 1 88 ? 2.348 6.875 -9.573 1.00 71.75 88 ASN A C 1
ATOM 671 O O . ASN A 1 88 ? 2.273 6.261 -10.631 1.00 71.75 88 ASN A O 1
ATOM 675 N N . GLY A 1 89 ? 1.721 6.440 -8.477 1.00 74.69 89 GLY A N 1
ATOM 676 C CA . GLY A 1 89 ? 0.811 5.283 -8.470 1.00 74.69 89 GLY A CA 1
ATOM 677 C C . GLY A 1 89 ? 1.426 3.889 -8.701 1.00 74.69 89 GLY A C 1
ATOM 678 O O . GLY A 1 89 ? 0.673 2.926 -8.789 1.00 74.69 89 GLY A O 1
ATOM 679 N N . GLN A 1 90 ? 2.755 3.754 -8.819 1.00 77.69 90 GLN A N 1
ATOM 680 C CA . GLN A 1 90 ? 3.394 2.517 -9.314 1.00 77.69 90 GLN A CA 1
ATOM 681 C C . GLN A 1 90 ? 4.194 1.716 -8.280 1.00 77.69 90 GLN A C 1
ATOM 683 O O . GLN A 1 90 ? 4.338 0.509 -8.449 1.00 77.69 90 GLN A O 1
ATOM 688 N N . ALA A 1 91 ? 4.744 2.370 -7.251 1.00 84.19 91 ALA A N 1
ATOM 689 C CA . ALA A 1 91 ? 5.727 1.748 -6.357 1.00 84.19 91 ALA A CA 1
ATOM 690 C C . ALA A 1 91 ? 5.241 1.640 -4.909 1.00 84.19 91 ALA A C 1
ATOM 692 O O . ALA A 1 91 ? 4.917 0.552 -4.439 1.00 84.19 91 ALA A O 1
ATOM 693 N N . ARG A 1 92 ? 5.158 2.774 -4.201 1.00 87.38 92 ARG A N 1
ATOM 694 C CA . ARG A 1 92 ? 4.735 2.824 -2.791 1.00 87.38 92 ARG A CA 1
ATOM 695 C C . ARG A 1 92 ? 3.261 2.440 -2.630 1.00 87.38 92 ARG A C 1
ATOM 697 O O . ARG A 1 92 ? 2.946 1.591 -1.805 1.00 87.38 92 ARG A O 1
ATOM 704 N N . SER A 1 93 ? 2.373 2.998 -3.461 1.00 87.69 93 SER A N 1
ATOM 705 C CA . SER A 1 93 ? 0.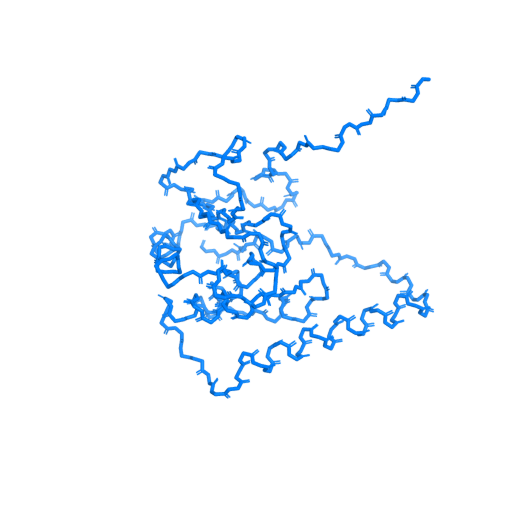946 2.645 -3.415 1.00 87.69 93 SER A CA 1
ATOM 706 C C . SER A 1 93 ? 0.669 1.200 -3.792 1.00 87.69 93 SER A C 1
ATOM 708 O O . SER A 1 93 ? -0.118 0.560 -3.109 1.00 87.69 93 SER A O 1
ATOM 710 N N . ALA A 1 94 ? 1.349 0.671 -4.811 1.00 87.50 94 ALA A N 1
ATOM 711 C CA . ALA A 1 94 ? 1.214 -0.727 -5.207 1.00 87.50 94 ALA A CA 1
ATOM 712 C C . ALA A 1 94 ? 1.662 -1.682 -4.085 1.00 87.50 94 ALA A C 1
ATOM 714 O O . ALA A 1 94 ? 0.931 -2.600 -3.732 1.00 87.50 94 ALA A O 1
ATOM 715 N N . ALA A 1 95 ? 2.818 -1.425 -3.464 1.00 92.50 95 ALA A N 1
ATOM 716 C CA . ALA A 1 95 ? 3.315 -2.237 -2.352 1.00 92.50 95 ALA A CA 1
ATOM 717 C C . ALA A 1 95 ? 2.405 -2.192 -1.118 1.00 92.50 95 ALA A C 1
ATOM 719 O O . ALA A 1 95 ? 2.133 -3.225 -0.512 1.00 92.50 95 ALA A O 1
ATOM 720 N N . MET A 1 96 ? 1.911 -1.006 -0.751 1.00 93.81 96 MET A N 1
ATOM 721 C CA . MET A 1 96 ? 0.967 -0.878 0.357 1.00 93.81 96 MET A CA 1
ATOM 722 C C . MET A 1 96 ? -0.345 -1.600 0.040 1.00 93.81 96 MET A C 1
ATOM 724 O O . MET A 1 96 ? -0.814 -2.368 0.871 1.00 93.81 96 MET A O 1
ATOM 728 N N . ALA A 1 97 ? -0.904 -1.416 -1.159 1.00 90.44 97 ALA A N 1
ATOM 729 C CA . ALA A 1 97 ? -2.120 -2.109 -1.572 1.00 90.44 97 ALA A CA 1
ATOM 730 C C . ALA A 1 97 ? -1.952 -3.638 -1.532 1.00 90.44 97 ALA A C 1
ATOM 732 O O . ALA A 1 97 ? -2.824 -4.317 -0.998 1.00 90.44 97 ALA A O 1
ATOM 733 N N . ALA A 1 98 ? -0.814 -4.169 -1.990 1.00 92.69 98 ALA A N 1
ATOM 734 C CA . ALA A 1 98 ? -0.503 -5.597 -1.904 1.00 92.69 98 ALA A CA 1
ATOM 735 C C . ALA A 1 98 ? -0.496 -6.110 -0.453 1.00 92.69 98 ALA A C 1
ATOM 737 O O . ALA A 1 98 ? -1.134 -7.114 -0.144 1.00 92.69 98 ALA A O 1
ATOM 738 N N . ALA A 1 99 ? 0.152 -5.389 0.466 1.00 95.62 99 ALA A N 1
ATOM 739 C CA . ALA A 1 99 ? 0.165 -5.766 1.880 1.00 95.62 99 ALA A CA 1
ATOM 740 C C . ALA A 1 99 ? -1.238 -5.708 2.516 1.00 95.62 99 ALA A C 1
ATOM 742 O O . ALA A 1 99 ? -1.607 -6.595 3.288 1.00 95.62 99 ALA A O 1
ATOM 743 N N . LEU A 1 100 ? -2.044 -4.698 2.165 1.00 92.94 100 LEU A N 1
ATOM 744 C CA . LEU A 1 100 ? -3.426 -4.582 2.636 1.00 92.94 100 LEU A CA 1
ATOM 745 C C . LEU A 1 100 ? -4.293 -5.746 2.137 1.00 92.94 100 LEU A C 1
ATOM 747 O O . LEU A 1 100 ? -5.000 -6.345 2.944 1.00 92.94 100 LEU A O 1
ATOM 751 N N . LEU A 1 101 ? -4.201 -6.113 0.856 1.00 89.75 101 LEU A N 1
ATOM 752 C CA . LEU A 1 101 ? -4.912 -7.268 0.291 1.00 89.75 101 LEU A CA 1
ATOM 753 C C . LEU A 1 101 ? -4.552 -8.558 1.024 1.00 89.75 101 LEU A C 1
ATOM 755 O O . LEU A 1 101 ? -5.440 -9.267 1.493 1.00 89.75 101 LEU A O 1
ATOM 759 N N . ARG A 1 102 ? -3.256 -8.810 1.233 1.00 92.31 102 ARG A N 1
ATOM 760 C CA . ARG A 1 102 ? -2.813 -9.982 1.995 1.00 92.31 102 ARG A CA 1
ATOM 761 C C . ARG A 1 102 ? -3.369 -10.016 3.412 1.00 92.31 102 ARG A C 1
ATOM 763 O O . ARG A 1 102 ? -3.778 -11.076 3.873 1.00 92.31 102 ARG A O 1
ATOM 770 N N . SER A 1 103 ? -3.448 -8.871 4.093 1.00 93.25 103 SER A N 1
ATOM 771 C CA . SER A 1 103 ? -4.038 -8.803 5.443 1.00 93.25 103 SER A CA 1
ATOM 772 C C . SER A 1 103 ? -5.535 -9.135 5.469 1.00 93.25 103 SER A C 1
ATOM 774 O O . SER A 1 103 ? -6.076 -9.524 6.506 1.00 93.25 103 SER A O 1
ATOM 776 N N . LEU A 1 104 ? -6.208 -8.988 4.325 1.00 88.25 104 LEU A N 1
ATOM 777 C CA . LEU A 1 104 ? -7.599 -9.377 4.119 1.00 88.25 104 LEU A CA 1
ATOM 778 C C . LEU A 1 104 ? -7.742 -10.843 3.677 1.00 88.25 104 LEU A C 1
ATOM 780 O O . LEU A 1 104 ? -8.864 -11.339 3.642 1.00 88.25 104 LEU A O 1
ATOM 784 N N . GLY A 1 105 ? -6.639 -11.547 3.397 1.00 88.56 105 GLY A N 1
ATOM 785 C CA . GLY A 1 105 ? -6.655 -12.886 2.802 1.00 88.56 105 GLY A CA 1
ATOM 786 C C . GLY A 1 105 ? -6.977 -12.884 1.304 1.00 88.56 105 GLY A C 1
ATOM 787 O O . GLY A 1 105 ? -7.347 -13.924 0.765 1.00 88.56 105 GLY A O 1
ATOM 788 N N . GLU A 1 106 ? -6.863 -11.728 0.648 1.00 87.88 106 GLU A N 1
ATOM 789 C CA . GLU A 1 106 ? -7.116 -11.549 -0.781 1.00 87.88 106 GLU A CA 1
ATOM 790 C C . GLU A 1 106 ? -5.840 -11.766 -1.608 1.00 87.88 106 GLU A C 1
ATOM 792 O O . GLU A 1 106 ? -4.720 -11.605 -1.115 1.00 87.88 106 GLU A O 1
ATOM 797 N N . ASP A 1 107 ? -6.017 -12.101 -2.888 1.00 85.56 107 ASP A N 1
ATOM 798 C CA . ASP A 1 107 ? -4.909 -12.263 -3.832 1.00 85.56 107 ASP A CA 1
ATOM 799 C C . ASP A 1 107 ? -4.276 -10.910 -4.197 1.00 85.56 107 ASP A C 1
ATOM 801 O O . ASP A 1 107 ? -4.955 -9.976 -4.635 1.00 85.56 107 ASP A O 1
ATOM 805 N N . ASP A 1 108 ? -2.954 -10.818 -4.054 1.00 89.50 108 ASP A N 1
ATOM 806 C CA . ASP A 1 108 ? -2.145 -9.668 -4.456 1.00 89.50 108 ASP A CA 1
ATOM 807 C C . ASP A 1 108 ? -1.354 -9.909 -5.755 1.00 89.50 108 ASP A C 1
ATOM 809 O O . ASP A 1 108 ? -0.624 -9.024 -6.214 1.00 89.50 108 ASP A O 1
ATOM 813 N N . GLY A 1 109 ? -1.528 -11.071 -6.400 1.00 86.62 109 GLY A N 1
ATOM 814 C CA . GLY A 1 109 ? -0.880 -11.427 -7.663 1.00 86.62 109 GLY A CA 1
ATOM 815 C C . GLY A 1 109 ? -1.166 -10.436 -8.790 1.00 86.62 109 GLY A C 1
ATOM 816 O O . GLY A 1 109 ? -0.267 -10.080 -9.546 1.00 86.62 109 GLY A O 1
ATOM 817 N N . TRP A 1 110 ? -2.371 -9.863 -8.848 1.00 83.62 110 TRP A N 1
ATOM 818 C CA . TRP A 1 110 ? -2.713 -8.831 -9.837 1.00 83.62 110 TRP A CA 1
ATOM 819 C C . TRP A 1 110 ? -1.893 -7.533 -9.702 1.00 83.62 110 TRP A C 1
ATOM 821 O O . TRP A 1 110 ? -1.885 -6.719 -10.631 1.00 83.62 110 TRP A O 1
ATOM 831 N N . ILE A 1 111 ? -1.203 -7.331 -8.572 1.00 87.25 111 ILE A N 1
ATOM 832 C CA . ILE A 1 111 ? -0.216 -6.263 -8.394 1.00 87.25 111 ILE A CA 1
ATOM 833 C C . ILE A 1 111 ? 1.175 -6.759 -8.796 1.00 87.25 111 ILE A C 1
ATOM 835 O O . ILE A 1 111 ? 1.841 -6.121 -9.612 1.00 87.25 111 ILE A O 1
ATOM 839 N N . TRP A 1 112 ? 1.620 -7.886 -8.238 1.00 90.19 112 TRP A N 1
ATOM 840 C CA . TRP A 1 112 ? 2.979 -8.389 -8.452 1.00 90.19 112 TRP A CA 1
ATOM 841 C C . TRP A 1 112 ? 3.237 -8.834 -9.890 1.00 90.19 112 TRP A C 1
ATOM 843 O O . TRP A 1 112 ? 4.293 -8.530 -10.435 1.00 90.19 112 TRP A O 1
ATOM 853 N N . ASP A 1 113 ? 2.258 -9.444 -10.547 1.00 89.00 113 ASP A N 1
ATOM 854 C CA . ASP A 1 113 ? 2.376 -9.945 -11.920 1.00 89.00 113 ASP A CA 1
ATOM 855 C C . ASP A 1 113 ? 2.023 -8.880 -12.971 1.00 89.00 113 ASP A C 1
ATOM 857 O O . ASP A 1 113 ? 2.012 -9.151 -14.174 1.00 89.00 113 ASP A O 1
ATOM 861 N N . ASN A 1 114 ? 1.718 -7.650 -12.546 1.00 83.25 114 ASN A N 1
ATOM 862 C CA . ASN A 1 114 ? 1.343 -6.575 -13.451 1.00 83.25 114 ASN A CA 1
ATOM 863 C C . ASN A 1 114 ? 2.552 -5.689 -13.796 1.00 83.25 114 ASN A C 1
ATOM 865 O O . ASN A 1 114 ? 3.079 -4.987 -12.928 1.00 83.25 114 ASN A O 1
ATOM 869 N N . PRO A 1 115 ? 2.953 -5.622 -15.080 1.00 83.69 115 PRO A N 1
ATOM 870 C CA . PRO A 1 115 ? 4.133 -4.873 -15.509 1.00 83.69 115 PRO A CA 1
ATOM 871 C C . PRO A 1 115 ? 3.988 -3.351 -15.363 1.00 83.69 115 PRO A C 1
ATOM 873 O O . PRO A 1 115 ? 4.970 -2.626 -15.519 1.00 83.69 115 PRO A O 1
ATOM 876 N N . ARG A 1 116 ? 2.780 -2.838 -15.086 1.00 79.50 116 ARG A N 1
ATOM 877 C CA . ARG A 1 116 ? 2.559 -1.414 -14.788 1.00 79.50 116 ARG A CA 1
ATOM 878 C C . ARG A 1 116 ? 3.055 -1.027 -13.397 1.00 79.50 116 ARG A C 1
ATOM 880 O O . ARG A 1 116 ? 3.251 0.164 -13.155 1.00 79.50 116 ARG A O 1
ATOM 887 N N . PHE A 1 117 ? 3.241 -1.990 -12.497 1.00 84.38 117 PHE A N 1
ATOM 888 C CA . PHE A 1 117 ? 3.683 -1.739 -11.131 1.00 84.38 117 PHE A CA 1
ATOM 889 C C . PHE A 1 117 ? 5.118 -2.175 -10.924 1.00 84.38 117 PHE A C 1
ATOM 891 O O . PHE A 1 117 ? 5.612 -3.103 -11.558 1.00 84.38 117 PHE A O 1
ATOM 898 N N . ARG A 1 118 ? 5.763 -1.473 -9.996 1.00 86.94 118 ARG A N 1
ATOM 899 C CA . ARG A 1 118 ? 7.094 -1.759 -9.468 1.00 86.94 118 ARG A CA 1
ATOM 900 C C . ARG A 1 118 ? 7.037 -1.668 -7.947 1.00 86.94 118 ARG A C 1
ATOM 902 O O . ARG A 1 118 ? 7.555 -0.692 -7.398 1.00 86.94 118 ARG A O 1
ATOM 909 N N . PRO A 1 119 ? 6.330 -2.592 -7.267 1.00 90.19 119 PRO A N 1
ATOM 910 C CA . PRO A 1 119 ? 6.085 -2.469 -5.839 1.00 90.19 119 PRO A CA 1
ATOM 911 C C . PRO A 1 119 ? 7.399 -2.325 -5.066 1.00 90.19 119 PRO A C 1
ATOM 913 O O . PRO A 1 119 ? 8.359 -3.061 -5.284 1.00 90.19 119 PRO A O 1
ATOM 916 N N . ASN A 1 120 ? 7.461 -1.342 -4.169 1.00 91.44 120 ASN A N 1
ATOM 917 C CA . ASN A 1 120 ? 8.647 -1.135 -3.350 1.00 91.44 120 ASN A CA 1
ATOM 918 C C . ASN A 1 120 ? 8.734 -2.210 -2.254 1.00 91.44 120 ASN A C 1
ATOM 920 O O . ASN A 1 120 ? 7.903 -2.236 -1.344 1.00 91.44 120 ASN A O 1
ATOM 924 N N . GLN A 1 121 ? 9.764 -3.056 -2.315 1.00 93.00 121 GLN A N 1
ATOM 925 C CA . GLN A 1 121 ? 9.930 -4.188 -1.398 1.00 93.00 121 GLN A CA 1
ATOM 926 C C . GLN A 1 121 ? 9.959 -3.793 0.081 1.00 93.00 121 GLN A C 1
ATOM 928 O O . GLN A 1 121 ? 9.330 -4.447 0.912 1.00 93.00 121 GLN A O 1
ATOM 933 N N . ARG A 1 122 ? 10.601 -2.667 0.418 1.00 91.62 122 ARG A N 1
ATOM 934 C CA . ARG A 1 122 ? 10.665 -2.191 1.804 1.00 91.62 122 ARG A CA 1
ATOM 935 C C . ARG A 1 122 ? 9.302 -1.742 2.318 1.00 91.62 122 ARG A C 1
ATOM 937 O O . ARG A 1 122 ? 8.973 -2.022 3.465 1.00 91.62 122 ARG A O 1
ATOM 944 N N . VAL A 1 123 ? 8.518 -1.051 1.490 1.00 93.06 123 VAL A N 1
ATOM 945 C CA . VAL A 1 123 ? 7.152 -0.636 1.854 1.00 93.06 123 VAL A CA 1
ATOM 946 C C . VAL A 1 123 ? 6.290 -1.860 2.124 1.00 93.06 123 VAL A C 1
ATOM 948 O O . VAL A 1 123 ? 5.616 -1.910 3.147 1.00 93.06 123 VAL A O 1
ATOM 951 N N . PHE A 1 124 ? 6.348 -2.856 1.239 1.00 95.62 124 PHE A N 1
ATOM 952 C CA . PHE A 1 124 ? 5.591 -4.090 1.402 1.00 95.62 124 PHE A CA 1
ATOM 953 C C . PHE A 1 124 ? 5.980 -4.822 2.693 1.00 95.62 124 PHE A C 1
ATOM 955 O O . PHE A 1 124 ? 5.108 -5.117 3.502 1.00 95.62 124 PHE A O 1
ATOM 962 N N . ALA A 1 125 ? 7.279 -5.035 2.932 1.00 95.81 125 ALA A N 1
ATOM 963 C CA . ALA A 1 125 ? 7.768 -5.736 4.118 1.00 95.81 125 ALA A CA 1
ATOM 964 C C . ALA A 1 125 ? 7.391 -5.023 5.429 1.00 95.81 125 ALA A C 1
ATOM 966 O O . ALA A 1 125 ? 6.931 -5.662 6.373 1.00 95.81 125 ALA A O 1
ATOM 967 N N . LEU A 1 126 ? 7.535 -3.693 5.489 1.00 96.38 126 LEU A N 1
ATOM 968 C CA . LEU A 1 126 ? 7.172 -2.924 6.683 1.00 96.38 126 LEU A CA 1
ATOM 969 C C . LEU A 1 126 ? 5.661 -2.896 6.926 1.00 96.38 126 LEU A C 1
ATOM 971 O O . LEU A 1 126 ? 5.233 -2.951 8.077 1.00 96.38 126 LEU A O 1
ATOM 975 N N . MET A 1 127 ? 4.853 -2.826 5.865 1.00 97.38 127 MET A N 1
ATOM 976 C CA . MET A 1 127 ? 3.399 -2.931 5.986 1.00 97.38 127 MET A CA 1
ATOM 977 C C . MET A 1 127 ? 2.969 -4.333 6.417 1.00 97.38 127 MET A C 1
ATOM 979 O O . MET A 1 127 ? 2.122 -4.445 7.296 1.00 97.38 127 MET A O 1
ATOM 983 N N . ALA A 1 128 ? 3.561 -5.387 5.851 1.00 97.25 128 ALA A N 1
ATOM 984 C CA . ALA A 1 128 ? 3.289 -6.766 6.244 1.00 97.25 128 ALA A CA 1
ATOM 985 C C . ALA A 1 128 ? 3.581 -6.983 7.734 1.00 97.25 128 ALA A C 1
ATOM 987 O O . ALA A 1 128 ? 2.716 -7.460 8.465 1.00 97.25 128 ALA A O 1
ATOM 988 N N . GLU A 1 129 ? 4.736 -6.508 8.208 1.00 97.12 129 GLU A N 1
ATOM 989 C CA . GLU A 1 129 ? 5.075 -6.518 9.631 1.00 97.12 129 GLU A CA 1
ATOM 990 C C . GLU A 1 129 ? 4.040 -5.751 10.472 1.00 97.12 129 GLU A C 1
ATOM 992 O O . GLU A 1 129 ? 3.547 -6.266 11.475 1.00 97.12 129 GLU A O 1
ATOM 997 N N . ALA A 1 130 ? 3.676 -4.529 10.065 1.00 97.88 130 ALA A N 1
ATOM 998 C CA . ALA A 1 130 ? 2.719 -3.696 10.796 1.00 97.88 130 ALA A CA 1
ATOM 999 C C . ALA A 1 130 ? 1.297 -4.287 10.838 1.00 97.88 130 ALA A C 1
ATOM 1001 O O . ALA A 1 130 ? 0.547 -4.008 11.773 1.00 97.88 130 ALA A O 1
ATOM 1002 N N . LEU A 1 131 ? 0.936 -5.103 9.847 1.00 96.25 131 LEU A N 1
ATOM 1003 C CA . LEU A 1 131 ? -0.340 -5.815 9.752 1.00 96.25 131 LEU A CA 1
ATOM 1004 C C . LEU A 1 131 ? -0.301 -7.201 10.419 1.00 96.25 131 LEU A C 1
ATOM 1006 O O . LEU A 1 131 ? -1.324 -7.882 10.444 1.00 96.25 131 LEU A O 1
ATOM 1010 N N . GLY A 1 132 ? 0.848 -7.617 10.965 1.00 96.44 132 GLY A N 1
ATOM 1011 C CA . GLY A 1 132 ? 1.018 -8.927 11.598 1.00 96.44 132 GLY A CA 1
ATOM 1012 C C . GLY A 1 132 ? 1.031 -10.097 10.610 1.00 96.44 132 GLY A C 1
ATOM 1013 O O . GLY A 1 132 ? 0.654 -11.205 10.979 1.00 96.44 132 GLY A O 1
ATOM 1014 N N . ILE A 1 133 ? 1.428 -9.855 9.359 1.00 96.50 133 ILE A N 1
ATOM 1015 C CA . ILE A 1 133 ? 1.594 -10.890 8.337 1.00 96.50 133 ILE A CA 1
ATOM 1016 C C . ILE A 1 133 ? 2.985 -11.505 8.497 1.00 96.50 133 ILE A C 1
ATOM 1018 O O . ILE A 1 133 ? 3.996 -10.810 8.384 1.00 96.50 133 ILE A O 1
ATOM 1022 N N . GLU A 1 134 ? 3.034 -12.815 8.726 1.00 94.12 134 GLU A N 1
ATOM 1023 C CA . GLU A 1 134 ? 4.281 -13.577 8.689 1.00 94.12 134 GLU A CA 1
ATOM 1024 C C . GLU A 1 134 ? 4.679 -13.824 7.231 1.00 94.12 134 GLU A C 1
ATOM 1026 O O . GLU A 1 134 ? 3.920 -14.413 6.462 1.00 94.12 134 GLU A O 1
ATOM 1031 N N . LEU A 1 135 ? 5.863 -13.344 6.851 1.00 94.25 135 LEU A N 1
ATOM 1032 C CA . LEU A 1 135 ? 6.460 -13.595 5.541 1.00 94.25 135 LEU A CA 1
ATOM 1033 C C . LEU A 1 135 ? 7.484 -14.718 5.668 1.00 94.25 135 LEU A C 1
ATOM 1035 O O . LEU A 1 135 ? 8.269 -14.734 6.619 1.00 94.25 135 LEU A O 1
ATOM 1039 N N . ALA A 1 136 ? 7.490 -15.637 4.708 1.00 94.81 136 ALA A N 1
ATOM 1040 C CA . ALA A 1 136 ? 8.505 -16.677 4.647 1.00 94.81 136 ALA A CA 1
ATOM 1041 C C . ALA A 1 136 ? 9.867 -16.104 4.216 1.00 94.81 136 ALA A C 1
ATOM 1043 O O . ALA A 1 136 ? 9.953 -15.091 3.513 1.00 94.81 136 ALA A O 1
ATOM 1044 N N . ASP A 1 137 ? 10.945 -16.790 4.600 1.00 92.88 137 ASP A N 1
ATOM 1045 C CA . ASP A 1 137 ? 12.296 -16.454 4.146 1.00 92.88 137 ASP A CA 1
ATOM 1046 C C . ASP A 1 137 ? 12.363 -16.468 2.609 1.00 92.88 137 ASP A C 1
ATOM 1048 O O . ASP A 1 137 ? 11.979 -17.448 1.965 1.00 92.88 137 ASP A O 1
ATOM 1052 N N . GLY A 1 138 ? 12.863 -15.384 2.009 1.00 94.31 138 GLY A N 1
ATOM 1053 C CA . GLY A 1 138 ? 12.988 -15.254 0.552 1.00 94.31 138 GLY A CA 1
ATOM 1054 C C . GLY A 1 138 ? 11.686 -14.906 -0.182 1.00 94.31 138 GLY A C 1
ATOM 1055 O O . GLY A 1 138 ? 11.673 -14.840 -1.413 1.00 94.31 138 GLY A O 1
ATOM 1056 N N . GLU A 1 139 ? 10.572 -14.719 0.532 1.00 95.56 139 GLU A N 1
ATOM 1057 C CA . GLU A 1 139 ? 9.276 -14.481 -0.101 1.00 95.56 139 GLU A CA 1
ATOM 1058 C C . GLU A 1 139 ? 9.217 -13.131 -0.821 1.00 95.56 139 GLU A C 1
ATOM 1060 O O . GLU A 1 139 ? 8.716 -13.045 -1.943 1.00 95.56 139 GLU A O 1
ATOM 1065 N N . VAL A 1 140 ? 9.755 -12.076 -0.206 1.00 95.12 140 VAL A N 1
ATOM 1066 C CA . VAL A 1 140 ? 9.767 -10.737 -0.810 1.00 95.12 140 VAL A CA 1
ATOM 1067 C C . VAL A 1 140 ? 10.612 -10.741 -2.084 1.00 95.12 140 VAL A C 1
ATOM 1069 O O . VAL A 1 140 ? 10.195 -10.199 -3.105 1.00 95.12 140 VAL A O 1
ATOM 1072 N N . GLU A 1 141 ? 11.755 -11.418 -2.059 1.00 94.62 141 GLU A N 1
ATOM 1073 C CA . GLU A 1 141 ? 12.642 -11.597 -3.203 1.00 94.62 141 GLU A CA 1
ATOM 1074 C C . GLU A 1 141 ? 11.948 -12.361 -4.337 1.00 94.62 141 GLU A C 1
ATOM 1076 O O . GLU A 1 141 ? 12.067 -11.979 -5.502 1.00 94.62 141 GLU A O 1
ATOM 1081 N N . ALA A 1 142 ? 11.166 -13.396 -4.014 1.00 96.31 142 ALA A N 1
ATOM 1082 C CA . ALA A 1 142 ? 10.387 -14.140 -5.000 1.00 96.31 142 ALA A CA 1
ATOM 1083 C C . ALA A 1 142 ? 9.290 -13.278 -5.655 1.00 96.31 142 ALA A C 1
ATOM 1085 O O . ALA A 1 142 ? 9.073 -13.366 -6.866 1.00 96.31 142 ALA A O 1
ATOM 1086 N N . LEU A 1 143 ? 8.618 -12.417 -4.883 1.00 95.44 143 LEU A N 1
ATOM 1087 C CA . LEU A 1 143 ? 7.624 -11.472 -5.406 1.00 95.44 143 LEU A CA 1
ATOM 1088 C C . LEU A 1 143 ? 8.259 -10.422 -6.324 1.00 95.44 143 LEU A C 1
ATOM 1090 O O . LEU A 1 143 ? 7.718 -10.113 -7.389 1.00 95.44 143 LEU A O 1
ATOM 1094 N N . VAL A 1 144 ? 9.428 -9.906 -5.944 1.00 93.56 144 VAL A N 1
ATOM 1095 C CA . VAL A 1 144 ? 10.196 -8.970 -6.772 1.00 93.56 144 VAL A CA 1
ATOM 1096 C C . VAL A 1 144 ? 10.619 -9.635 -8.080 1.00 93.56 144 VAL A C 1
ATOM 1098 O O . VAL A 1 144 ? 10.379 -9.066 -9.143 1.00 93.56 144 VAL A O 1
ATOM 1101 N N . ALA A 1 145 ? 11.152 -10.859 -8.029 1.00 94.06 145 ALA A N 1
ATOM 1102 C CA . ALA A 1 145 ? 11.554 -11.605 -9.221 1.00 94.06 145 ALA A CA 1
ATOM 1103 C C . ALA A 1 145 ? 10.380 -11.831 -10.191 1.00 94.06 145 ALA A C 1
ATOM 1105 O O . ALA A 1 145 ? 10.522 -11.613 -11.396 1.00 94.06 145 ALA A O 1
ATOM 1106 N N . ARG A 1 146 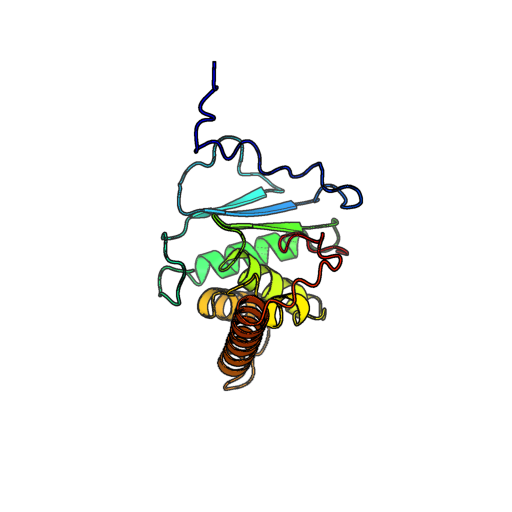? 9.193 -12.179 -9.673 1.00 94.31 146 ARG A N 1
ATOM 1107 C CA . ARG A 1 146 ? 7.964 -12.291 -10.480 1.00 94.31 146 ARG A CA 1
ATOM 1108 C C . ARG A 1 146 ? 7.601 -10.979 -11.174 1.00 94.31 146 ARG A C 1
ATOM 1110 O O . ARG A 1 146 ? 7.298 -10.971 -12.367 1.00 94.31 146 ARG A O 1
ATOM 1117 N N . ASN A 1 147 ? 7.665 -9.857 -10.458 1.00 94.19 147 ASN A N 1
ATOM 1118 C CA . ASN A 1 147 ? 7.374 -8.549 -11.046 1.00 94.19 147 ASN A CA 1
ATOM 1119 C C . ASN A 1 147 ? 8.412 -8.136 -12.102 1.00 94.19 147 ASN A C 1
ATOM 1121 O O . ASN A 1 147 ? 8.081 -7.516 -13.120 1.00 94.19 147 ASN A O 1
ATOM 1125 N N . GLU A 1 148 ? 9.682 -8.469 -11.888 1.00 91.31 148 GLU A N 1
ATOM 1126 C CA . GLU A 1 148 ? 10.746 -8.253 -12.866 1.00 91.31 148 GLU A CA 1
ATOM 1127 C C . GLU A 1 148 ? 10.514 -9.055 -14.148 1.00 91.31 148 GLU A C 1
ATOM 1129 O O . GLU A 1 148 ? 10.604 -8.479 -15.236 1.00 91.31 148 GLU A O 1
ATOM 1134 N N . GLU A 1 149 ? 10.128 -10.326 -14.028 1.00 92.12 149 GLU A N 1
ATOM 1135 C CA . GLU A 1 149 ? 9.759 -11.181 -15.157 1.00 92.12 149 GLU A CA 1
ATOM 1136 C C . GLU A 1 149 ? 8.552 -10.620 -15.921 1.00 92.12 149 GLU A C 1
ATOM 1138 O O . GLU A 1 149 ? 8.624 -10.445 -17.141 1.00 92.12 149 GLU A O 1
ATOM 1143 N N . ALA A 1 150 ? 7.480 -10.237 -15.219 1.00 88.19 150 ALA A N 1
ATOM 1144 C CA . ALA A 1 150 ? 6.289 -9.648 -15.832 1.00 88.19 150 ALA A CA 1
ATOM 1145 C C . ALA A 1 150 ? 6.630 -8.412 -16.681 1.00 88.19 150 ALA A C 1
ATOM 1147 O O . ALA A 1 150 ? 6.174 -8.263 -17.820 1.00 88.19 150 ALA A O 1
ATOM 1148 N N . PHE A 1 151 ? 7.487 -7.532 -16.162 1.00 85.12 151 PHE A N 1
ATOM 1149 C CA . PHE A 1 151 ? 7.950 -6.366 -16.907 1.00 85.12 151 PHE A CA 1
ATOM 1150 C C . PHE A 1 151 ? 8.871 -6.722 -18.068 1.00 85.12 151 PHE A C 1
ATOM 1152 O O . PHE A 1 151 ? 8.750 -6.123 -19.136 1.00 85.12 151 PHE A O 1
ATOM 1159 N N . HIS A 1 152 ? 9.788 -7.673 -17.886 1.00 85.81 152 HIS A N 1
ATOM 1160 C CA . HIS A 1 152 ? 10.654 -8.129 -18.968 1.00 85.81 152 HIS A CA 1
ATOM 1161 C C . HIS A 1 152 ? 9.817 -8.638 -20.146 1.00 85.81 152 HIS A C 1
ATOM 1163 O O . HIS A 1 152 ? 10.006 -8.186 -21.275 1.00 85.81 152 HIS A O 1
ATOM 1169 N N . MET A 1 153 ? 8.821 -9.480 -19.868 1.00 84.19 153 MET A N 1
ATOM 1170 C CA . MET A 1 153 ? 7.898 -10.005 -20.872 1.00 84.19 153 MET A CA 1
ATOM 1171 C C . MET A 1 153 ? 7.096 -8.899 -21.564 1.00 84.19 153 MET A C 1
ATOM 1173 O O . MET A 1 153 ? 6.955 -8.914 -22.787 1.00 84.19 153 MET A O 1
ATOM 1177 N N . ALA A 1 154 ? 6.619 -7.899 -20.818 1.00 81.69 154 ALA A N 1
ATOM 1178 C CA . ALA A 1 154 ? 5.928 -6.750 -21.403 1.00 81.69 154 ALA A CA 1
ATOM 1179 C C . ALA A 1 154 ? 6.835 -5.931 -22.341 1.00 81.69 154 ALA A C 1
ATOM 1181 O O . ALA A 1 154 ? 6.397 -5.488 -23.403 1.00 81.69 154 ALA A O 1
ATOM 1182 N N . MET A 1 155 ? 8.111 -5.764 -21.982 1.00 75.69 155 MET A N 1
ATOM 1183 C CA . MET A 1 155 ? 9.096 -5.068 -22.813 1.00 75.69 155 MET A CA 1
ATOM 1184 C C . MET A 1 155 ? 9.458 -5.851 -24.079 1.00 75.69 155 MET A C 1
ATOM 1186 O O . MET A 1 155 ? 9.651 -5.234 -25.126 1.00 75.69 155 MET A O 1
ATOM 1190 N N . VAL A 1 156 ? 9.549 -7.182 -23.999 1.00 75.75 156 VAL A N 1
ATOM 1191 C CA . VAL A 1 156 ? 9.782 -8.056 -25.162 1.00 75.75 156 VAL A CA 1
ATOM 1192 C C . VAL A 1 156 ? 8.603 -7.967 -26.133 1.00 75.75 156 VAL A C 1
ATOM 1194 O O . VAL A 1 156 ? 8.801 -7.570 -27.279 1.00 75.75 156 VAL A O 1
ATOM 1197 N N . ARG A 1 157 ? 7.368 -8.169 -25.655 1.00 72.44 157 ARG A N 1
ATOM 1198 C CA . ARG A 1 157 ? 6.145 -8.058 -26.477 1.00 72.44 157 ARG A CA 1
ATOM 1199 C C . ARG A 1 157 ? 5.983 -6.682 -27.123 1.00 72.44 157 ARG A C 1
ATOM 1201 O O . ARG A 1 157 ? 5.639 -6.570 -28.296 1.00 72.44 157 ARG A O 1
ATOM 1208 N N . GLY A 1 158 ? 6.291 -5.619 -26.374 1.00 67.50 158 GLY A N 1
ATOM 1209 C CA . GLY A 1 158 ? 6.262 -4.250 -26.889 1.00 67.50 158 GLY A CA 1
ATOM 1210 C C . GLY A 1 158 ? 7.291 -3.985 -27.997 1.00 67.50 158 GLY A C 1
ATOM 1211 O O . GLY A 1 158 ? 7.039 -3.160 -28.873 1.00 67.50 158 GLY A O 1
ATOM 1212 N N . ARG A 1 159 ? 8.436 -4.685 -27.991 1.00 58.56 159 ARG A N 1
ATOM 1213 C CA . ARG A 1 159 ? 9.449 -4.618 -29.062 1.00 58.56 159 ARG A CA 1
ATOM 1214 C C . ARG A 1 159 ? 9.078 -5.461 -30.278 1.00 58.56 159 ARG A C 1
ATOM 1216 O O . ARG A 1 159 ? 9.448 -5.092 -31.387 1.00 58.56 159 ARG A O 1
ATOM 1223 N N . GLU A 1 160 ? 8.359 -6.558 -30.070 1.00 62.25 160 GLU A N 1
ATOM 1224 C CA . GLU A 1 160 ? 7.919 -7.480 -31.124 1.00 62.25 160 GLU A CA 1
ATOM 1225 C C . GLU A 1 160 ? 6.669 -6.988 -31.875 1.00 62.25 160 GLU A C 1
ATOM 1227 O O . GLU A 1 160 ? 6.298 -7.555 -32.899 1.00 62.25 160 GLU A O 1
ATOM 1232 N N . GLY A 1 161 ? 6.058 -5.882 -31.434 1.00 47.62 161 GLY A N 1
ATOM 1233 C CA . GLY A 1 161 ? 4.945 -5.246 -32.143 1.00 47.62 161 GLY A CA 1
ATOM 1234 C C . GLY A 1 161 ? 3.599 -5.949 -31.953 1.00 47.62 161 GLY A C 1
ATOM 1235 O O . GLY A 1 161 ? 2.645 -5.625 -32.660 1.00 47.62 161 GLY A O 1
ATOM 1236 N N . GLU A 1 162 ? 3.491 -6.860 -30.982 1.00 51.94 162 GLU A N 1
ATOM 1237 C CA . GLU A 1 162 ? 2.228 -7.477 -30.568 1.00 51.94 162 GLU A CA 1
ATOM 1238 C C . GLU A 1 162 ? 1.387 -6.461 -29.776 1.00 51.94 162 GLU A C 1
ATOM 1240 O O . GLU A 1 162 ? 1.274 -6.491 -28.550 1.00 51.94 162 GLU A O 1
ATOM 1245 N N . GLY A 1 163 ? 0.820 -5.493 -30.498 1.00 46.56 163 GLY A N 1
ATOM 1246 C CA . GLY A 1 163 ? -0.149 -4.527 -29.994 1.00 46.56 163 GLY A CA 1
ATOM 1247 C C . GLY A 1 163 ? -1.494 -5.191 -29.711 1.00 46.56 163 GLY A C 1
ATOM 1248 O O . GLY A 1 163 ? -2.448 -4.998 -30.457 1.00 46.56 163 GLY A O 1
ATOM 1249 N N . GLY A 1 164 ? -1.574 -5.970 -28.635 1.00 40.59 164 GLY A N 1
ATOM 1250 C CA . GLY A 1 164 ? -2.841 -6.427 -28.075 1.00 40.59 164 GLY A CA 1
ATOM 1251 C C . GLY A 1 164 ? -3.490 -5.307 -27.266 1.00 40.59 164 GLY A C 1
ATOM 1252 O O . GLY A 1 164 ? -3.123 -5.070 -26.116 1.00 40.59 164 GLY A O 1
ATOM 1253 N N . GLN A 1 165 ? -4.441 -4.593 -27.872 1.00 48.50 165 GLN A N 1
ATOM 1254 C CA . GLN A 1 165 ? -5.480 -3.896 -27.118 1.00 48.50 165 GLN A CA 1
ATOM 1255 C C . GLN A 1 165 ? -6.295 -4.957 -26.381 1.00 48.50 165 GLN A C 1
ATOM 1257 O O . GLN A 1 165 ? -7.092 -5.624 -27.020 1.00 48.50 165 GLN A O 1
ATOM 1262 N N . ASP A 1 166 ? -6.127 -5.096 -25.069 1.00 39.94 166 ASP A N 1
ATOM 1263 C CA . ASP A 1 166 ? -7.104 -5.813 -24.254 1.00 39.94 166 ASP A CA 1
ATOM 1264 C C . ASP A 1 166 ? -7.286 -5.118 -22.901 1.00 39.94 166 ASP A C 1
ATOM 1266 O O . ASP A 1 166 ? -6.365 -4.977 -22.099 1.00 39.94 166 ASP A O 1
ATOM 1270 N N . HIS A 1 167 ? -8.501 -4.594 -22.735 1.00 40.78 167 HIS A N 1
ATOM 1271 C CA . HIS A 1 167 ? -9.248 -4.331 -21.505 1.00 40.78 167 HIS A CA 1
ATOM 1272 C C . HIS A 1 167 ? -8.461 -4.331 -20.179 1.00 40.78 167 HIS A C 1
ATOM 1274 O O . HIS A 1 167 ? -8.458 -5.313 -19.442 1.00 40.78 167 HIS A O 1
ATOM 1280 N N . LEU A 1 168 ? -7.861 -3.197 -19.809 1.00 43.16 168 LEU A N 1
ATOM 1281 C CA . LEU A 1 168 ? -7.188 -3.023 -18.512 1.00 43.16 168 LEU A CA 1
ATOM 1282 C C . LEU A 1 168 ? -7.508 -1.644 -17.916 1.00 43.16 168 LEU A C 1
ATOM 1284 O O . LEU A 1 168 ? -6.609 -0.821 -17.717 1.00 43.16 168 LEU A O 1
ATOM 1288 N N . ASP A 1 169 ? -8.799 -1.419 -17.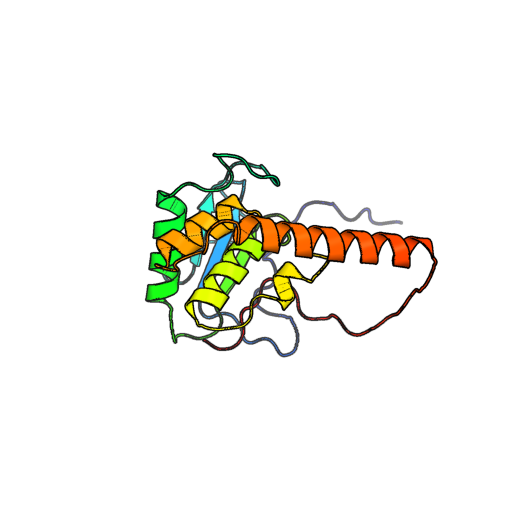653 1.00 40.34 169 ASP A N 1
ATOM 1289 C CA . ASP A 1 169 ? -9.381 -0.179 -17.107 1.00 40.34 169 ASP A CA 1
ATOM 1290 C C . ASP A 1 169 ? -9.480 -0.149 -15.570 1.00 40.34 169 ASP A C 1
ATOM 1292 O O . ASP A 1 169 ? -10.113 0.746 -15.014 1.00 40.34 169 ASP A O 1
ATOM 1296 N N . LYS A 1 170 ? -8.856 -1.085 -14.840 1.00 39.34 170 LYS A N 1
ATOM 1297 C CA . LYS A 1 170 ? -8.755 -0.955 -13.377 1.00 39.34 170 LYS A CA 1
ATOM 1298 C C . LYS A 1 170 ? -7.445 -0.270 -12.995 1.00 39.34 170 LYS A C 1
ATOM 1300 O O . LYS A 1 170 ? -6.374 -0.854 -13.190 1.00 39.34 170 LYS A O 1
ATOM 1305 N N . PRO A 1 171 ? -7.485 0.965 -12.474 1.00 44.25 171 PRO A N 1
ATOM 1306 C CA . PRO A 1 171 ? -6.296 1.581 -11.929 1.00 44.25 171 PRO A CA 1
ATOM 1307 C C . PRO A 1 171 ? -5.940 0.884 -10.600 1.00 44.25 171 PRO A C 1
ATOM 1309 O O . PRO A 1 171 ? -6.805 0.479 -9.829 1.00 44.25 171 PRO A O 1
ATOM 1312 N N . ALA A 1 172 ? -4.639 0.717 -10.357 1.00 48.22 172 ALA A N 1
ATOM 1313 C CA . ALA A 1 172 ? -4.017 -0.008 -9.233 1.00 48.22 172 ALA A CA 1
ATOM 1314 C C . ALA A 1 172 ? -4.498 0.348 -7.823 1.00 48.22 172 ALA A C 1
ATOM 1316 O O . ALA A 1 172 ? -4.135 -0.288 -6.840 1.00 48.22 172 ALA A O 1
ATOM 1317 N N . ASN A 1 173 ? -5.154 1.492 -7.721 1.00 44.16 173 ASN A N 1
ATOM 1318 C CA . ASN A 1 173 ? -5.294 2.305 -6.528 1.00 44.16 173 ASN A CA 1
ATOM 1319 C C . ASN A 1 173 ? -6.684 2.181 -5.895 1.00 44.16 173 ASN A C 1
ATOM 1321 O O . ASN A 1 173 ? -7.023 2.984 -5.026 1.00 44.16 173 ASN A O 1
ATOM 1325 N N . VAL A 1 174 ? -7.472 1.194 -6.322 1.00 41.97 174 VAL A N 1
ATOM 1326 C CA . VAL A 1 174 ? -8.820 0.938 -5.820 1.00 41.97 174 VAL A CA 1
ATOM 1327 C C . VAL A 1 174 ? -8.898 -0.501 -5.323 1.00 41.97 174 VAL A C 1
ATOM 1329 O O . VAL A 1 174 ? -8.865 -1.443 -6.113 1.00 41.97 174 VAL A O 1
ATOM 1332 N N . ILE A 1 175 ? -9.003 -0.659 -4.004 1.00 47.12 175 ILE A N 1
ATOM 1333 C CA . ILE A 1 175 ? -9.256 -1.947 -3.355 1.00 47.12 175 ILE A CA 1
ATOM 1334 C C . ILE A 1 175 ? -10.774 -2.079 -3.176 1.00 47.12 175 ILE A C 1
ATOM 1336 O O . ILE A 1 175 ? -11.344 -1.511 -2.245 1.00 47.12 175 ILE A O 1
ATOM 1340 N N . ASP A 1 176 ? -11.437 -2.778 -4.100 1.00 35.47 176 ASP A N 1
ATOM 1341 C CA . ASP A 1 176 ? -12.874 -3.068 -4.014 1.00 35.47 176 ASP A CA 1
ATOM 1342 C C . ASP A 1 176 ? -13.144 -4.241 -3.057 1.00 35.47 176 ASP A C 1
ATOM 1344 O O . ASP A 1 176 ? -12.474 -5.267 -3.140 1.00 35.47 176 ASP A O 1
ATOM 1348 N N . ARG A 1 177 ? -14.210 -4.109 -2.248 1.00 35.97 177 ARG A N 1
ATOM 1349 C CA . ARG A 1 177 ? -14.720 -5.045 -1.217 1.00 35.97 177 ARG A CA 1
ATOM 1350 C C . ARG A 1 177 ? -13.972 -5.035 0.119 1.00 35.97 177 ARG A C 1
ATOM 1352 O O . ARG A 1 177 ? -13.306 -5.995 0.492 1.00 35.97 177 ARG A O 1
ATOM 1359 N N . ILE A 1 178 ? -14.219 -3.973 0.883 1.00 38.34 178 ILE A N 1
ATOM 1360 C CA . ILE A 1 178 ? -14.071 -3.958 2.343 1.00 38.34 178 ILE A CA 1
ATOM 1361 C C . ILE A 1 178 ? -15.449 -3.725 2.954 1.00 38.34 178 ILE A C 1
ATOM 1363 O O . ILE A 1 178 ? -16.185 -2.876 2.401 1.00 38.34 178 ILE A O 1
#

Sequence (178 aa):
MSRIVPKSRMRRMELTEVPGIPSPAAAIVMTSRRKIAGVEEGPDCLVLEFADVAYEHPQAMTREQAREAAAFFLGHRGRGTIMVACDNGQARSAAMAAALLRSLGEDDGWIWDNPRFRPNQRVFALMAEALGIELADGEVEALVARNEEAFHMAMVRGREGEGGQDHLDKPANVIDRI

Radius of gyration: 16.9 Å; chains: 1; bounding box: 34×46×45 Å

Secondary structure (DSSP, 8-state):
------S-------TT-STTPPPPSEEEEEESSS--TT---BTTEEEEE--S--SS-TTS--HHHHHHHHHHHHHHTTSS-EEEEETTSSSHHHHHHHHHHHHHT---HHHHT-TT----HHHHHHHHHHTTPPPPTTHHHHHHHHHHHHHHHHHHHHHHT----------TTEE---

Foldseek 3Di:
DDDDDDPDDPPPPDLDDPPPADRAQAEEEEECDPDRPPADDDLRYHYHHFHPDQEADCRRDDLVRLLVVLVSCVVCPPVWKYFFYYPQLAELSLLLLLLSCVLVVHDSCCSLLALSHQYHLVSNVSNNVSSVHDDDVCRSVVSNVNNVVSNVVVVVCVVVPVPDPDDDSDRSGIDGDD